Protein AF-A0AAN7CVQ3-F1 (afdb_monomer_lite)

Sequence (163 aa):
PKEHAMVRIVNYTFSVIEVWRRLIVVADFKVLYGERAALRRREKYLEADR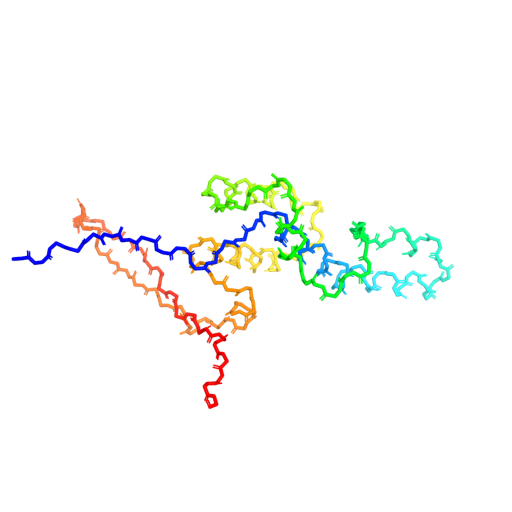LFLKWPQEGEKRDGPAYTIINSLYVKVEATAEDIIIILKTLYRRETDIPASPLTRVGFYHTLLDLAIGGHRPSCLEDTLYRQYTIAIIRDPNNPTRTRPIVIANINRNKIKET

Radius of gyration: 20.64 Å; chains: 1; bounding box: 50×33×73 Å

Structure (mmCIF, N/CA/C/O backbone):
data_AF-A0AAN7CVQ3-F1
#
_entry.id   AF-A0AAN7CVQ3-F1
#
loop_
_atom_site.group_PDB
_atom_site.id
_atom_site.type_symbol
_atom_site.label_atom_id
_atom_site.label_alt_id
_atom_site.label_comp_id
_atom_site.label_asym_id
_atom_site.label_entity_id
_atom_site.label_seq_id
_atom_site.pdbx_PDB_ins_code
_atom_site.Cartn_x
_atom_site.Cartn_y
_atom_site.Cartn_z
_atom_site.occupancy
_atom_site.B_iso_or_equiv
_atom_site.auth_seq_id
_atom_site.auth_comp_id
_atom_site.auth_asym_id
_atom_site.auth_atom_id
_atom_site.pdbx_PDB_model_num
ATOM 1 N N . PRO A 1 1 ? 6.282 10.002 40.511 1.00 42.75 1 PRO A N 1
ATOM 2 C CA . PRO A 1 1 ? 5.724 9.665 39.175 1.00 42.75 1 PRO A CA 1
ATOM 3 C C . PRO A 1 1 ? 6.822 9.784 38.110 1.00 42.75 1 PRO A C 1
ATOM 5 O O . PRO A 1 1 ? 7.422 10.846 38.002 1.00 42.75 1 PRO A O 1
ATOM 8 N N . LYS A 1 2 ? 7.159 8.699 37.400 1.00 39.50 2 LYS A N 1
ATOM 9 C CA . LYS A 1 2 ? 8.137 8.763 36.303 1.00 39.50 2 LYS A CA 1
ATOM 10 C C . LYS A 1 2 ? 7.436 9.331 35.067 1.00 39.50 2 LYS A C 1
ATOM 12 O O . LYS A 1 2 ? 6.516 8.703 34.552 1.00 39.50 2 LYS A O 1
ATOM 17 N N . GLU A 1 3 ? 7.837 10.524 34.639 1.00 39.94 3 GLU A N 1
ATOM 18 C CA . GLU A 1 3 ? 7.412 11.108 33.366 1.00 39.94 3 GLU A CA 1
ATOM 19 C C . GLU A 1 3 ? 7.929 10.238 32.219 1.00 39.94 3 GLU A C 1
ATOM 21 O O . GLU A 1 3 ? 9.134 10.073 32.030 1.00 39.94 3 GLU A O 1
ATOM 26 N N . HIS A 1 4 ? 7.010 9.648 31.459 1.00 41.50 4 HIS A N 1
ATOM 27 C CA . HIS A 1 4 ? 7.337 8.986 30.206 1.00 41.50 4 HIS A CA 1
ATOM 28 C C . HIS A 1 4 ? 7.159 10.000 29.076 1.00 41.50 4 HIS A C 1
ATOM 30 O O . HIS A 1 4 ? 6.034 10.315 28.691 1.00 41.50 4 HIS A O 1
ATOM 36 N N . ALA A 1 5 ? 8.265 10.514 28.537 1.00 38.97 5 ALA A N 1
ATOM 37 C CA . ALA A 1 5 ? 8.232 11.261 27.286 1.00 38.97 5 ALA A CA 1
ATOM 38 C C . ALA A 1 5 ? 7.925 10.291 26.134 1.00 38.97 5 ALA A C 1
ATOM 40 O O . ALA A 1 5 ? 8.609 9.278 25.966 1.00 38.97 5 ALA A O 1
ATOM 41 N N . MET A 1 6 ? 6.898 10.587 25.332 1.00 37.84 6 MET A N 1
ATOM 42 C CA . MET A 1 6 ? 6.658 9.863 24.083 1.00 37.84 6 MET A CA 1
ATOM 43 C C . MET A 1 6 ? 7.794 10.167 23.105 1.00 37.84 6 MET A C 1
ATOM 45 O O . MET A 1 6 ? 7.788 11.185 22.420 1.00 37.84 6 MET A O 1
ATOM 49 N N . VAL A 1 7 ? 8.768 9.265 23.024 1.00 39.59 7 VAL A N 1
ATOM 50 C CA . VAL A 1 7 ? 9.794 9.300 21.983 1.00 39.59 7 VAL A CA 1
ATOM 51 C C . VAL A 1 7 ? 9.324 8.405 20.840 1.00 39.59 7 VAL A C 1
ATOM 53 O O . VAL A 1 7 ? 9.334 7.178 20.942 1.00 39.59 7 VAL A O 1
ATOM 56 N N . ARG A 1 8 ? 8.875 9.015 19.738 1.00 37.03 8 ARG A N 1
ATOM 57 C CA . ARG A 1 8 ? 8.500 8.290 18.517 1.00 37.03 8 ARG A CA 1
ATOM 58 C C . ARG A 1 8 ? 9.778 7.942 17.749 1.00 37.03 8 ARG A C 1
ATOM 60 O O . ARG A 1 8 ? 10.276 8.735 16.960 1.00 37.03 8 ARG A O 1
ATOM 67 N N . ILE A 1 9 ? 10.342 6.766 18.016 1.00 39.69 9 ILE A N 1
ATOM 68 C CA . ILE A 1 9 ? 11.528 6.269 17.306 1.00 39.69 9 ILE A CA 1
ATOM 69 C C . ILE A 1 9 ? 11.082 5.667 15.967 1.00 39.69 9 ILE A C 1
ATOM 71 O O . ILE A 1 9 ? 10.531 4.563 15.918 1.00 39.69 9 ILE A O 1
ATOM 75 N N . VAL A 1 10 ? 11.317 6.389 14.870 1.00 38.62 10 VAL A N 1
ATOM 76 C CA . VAL A 1 10 ? 11.064 5.901 13.508 1.00 38.62 10 VAL A CA 1
ATOM 77 C C . VAL A 1 10 ? 12.229 5.008 13.080 1.00 38.62 10 VAL A C 1
ATOM 79 O O . VAL A 1 10 ? 13.257 5.476 12.606 1.00 38.62 10 VAL A O 1
ATOM 82 N N . ASN A 1 11 ? 12.079 3.694 13.261 1.00 44.22 11 ASN A N 1
ATOM 83 C CA . ASN A 1 11 ? 13.120 2.719 12.905 1.00 44.22 11 ASN A CA 1
ATOM 84 C C . ASN A 1 11 ? 13.239 2.469 11.390 1.00 44.22 11 ASN A C 1
ATOM 86 O O . ASN A 1 11 ? 14.219 1.873 10.949 1.00 44.22 11 ASN A O 1
ATOM 90 N N . TYR A 1 12 ? 12.242 2.887 10.600 1.00 44.34 12 TYR A N 1
ATOM 91 C CA . TYR A 1 12 ? 12.225 2.752 9.143 1.00 44.34 12 TYR A CA 1
ATOM 92 C C . TYR A 1 12 ? 11.397 3.878 8.517 1.00 44.34 12 TYR A C 1
ATOM 94 O O . TYR A 1 12 ? 10.215 4.018 8.806 1.00 44.34 12 TYR A O 1
ATOM 102 N N . THR A 1 13 ? 12.013 4.653 7.628 1.00 47.31 13 THR A N 1
ATOM 103 C CA . THR A 1 13 ? 11.337 5.575 6.707 1.00 47.31 13 THR A CA 1
ATOM 104 C C . THR A 1 13 ? 11.334 4.954 5.308 1.00 47.31 13 THR A C 1
ATOM 106 O O . THR A 1 13 ? 12.327 4.348 4.906 1.00 47.31 13 THR A O 1
ATOM 109 N N . PHE A 1 14 ? 10.248 5.076 4.548 1.00 52.94 14 PHE A N 1
ATOM 110 C CA . PHE A 1 14 ? 10.250 4.821 3.104 1.00 52.94 14 PHE A CA 1
ATOM 111 C C . PHE A 1 14 ? 10.099 6.162 2.407 1.00 52.94 14 PHE A C 1
ATOM 113 O O . PHE A 1 14 ? 9.204 6.931 2.745 1.00 52.94 14 PHE A O 1
ATOM 120 N N . SER A 1 15 ? 10.968 6.453 1.446 1.00 54.72 15 SER A N 1
ATOM 121 C CA . SER A 1 15 ? 10.736 7.591 0.566 1.00 54.72 15 SER A CA 1
ATOM 122 C C . SER A 1 15 ? 9.661 7.210 -0.456 1.00 54.72 15 SER A C 1
ATOM 124 O O . SER A 1 15 ? 9.592 6.063 -0.906 1.00 54.72 15 SER A O 1
ATOM 126 N N . VAL A 1 16 ? 8.826 8.171 -0.856 1.00 50.12 16 VAL A N 1
ATOM 127 C CA . VAL A 1 16 ? 7.790 7.985 -1.894 1.00 50.12 16 VAL A CA 1
ATOM 128 C C . VAL A 1 16 ? 8.384 7.379 -3.176 1.00 50.12 16 VAL A C 1
ATOM 130 O O . VAL A 1 16 ? 7.763 6.537 -3.822 1.00 50.12 16 VAL A O 1
ATOM 133 N N . ILE A 1 17 ? 9.636 7.720 -3.495 1.00 55.38 17 ILE A N 1
ATOM 134 C CA . ILE A 1 17 ? 10.360 7.163 -4.642 1.00 55.38 17 ILE A CA 1
ATOM 135 C C . ILE A 1 17 ? 10.672 5.667 -4.496 1.00 55.38 17 ILE A C 1
ATOM 137 O O . ILE A 1 17 ? 10.681 4.945 -5.490 1.00 55.38 17 ILE A O 1
ATOM 141 N N . GLU A 1 18 ? 10.890 5.164 -3.280 1.00 58.09 18 GLU A N 1
ATOM 142 C CA . GLU A 1 18 ? 11.118 3.737 -3.051 1.00 58.09 18 GLU A CA 1
ATOM 143 C C . GLU A 1 18 ? 9.823 2.932 -3.220 1.00 58.09 18 GLU A C 1
ATOM 145 O O . GLU A 1 18 ? 9.840 1.860 -3.829 1.00 58.09 18 GLU A O 1
ATOM 150 N N . VAL A 1 19 ? 8.691 3.481 -2.767 1.00 61.50 19 VAL A N 1
ATOM 151 C CA . VAL A 1 19 ? 7.358 2.904 -3.007 1.00 61.50 19 VAL A CA 1
ATOM 152 C C . VAL A 1 19 ? 7.049 2.883 -4.506 1.00 61.50 19 VAL A C 1
ATOM 154 O O . VAL A 1 19 ? 6.665 1.843 -5.040 1.00 61.50 19 VAL A O 1
ATOM 157 N N . TRP A 1 20 ? 7.299 3.993 -5.207 1.00 61.75 20 TRP A N 1
ATOM 158 C CA . TRP A 1 20 ? 7.089 4.106 -6.652 1.00 61.75 20 TRP A CA 1
ATOM 159 C C . TRP A 1 20 ? 7.960 3.133 -7.461 1.00 61.75 20 TRP A C 1
ATOM 161 O O . TRP A 1 20 ? 7.480 2.492 -8.392 1.00 61.75 20 TRP A O 1
ATOM 171 N N . ARG A 1 21 ? 9.225 2.931 -7.070 1.00 65.69 21 ARG A N 1
ATOM 172 C CA . ARG A 1 21 ? 10.114 1.946 -7.713 1.00 65.69 21 ARG A CA 1
ATOM 173 C C . ARG A 1 21 ? 9.625 0.514 -7.532 1.00 65.69 21 ARG A C 1
ATOM 175 O O . ARG A 1 21 ? 9.622 -0.251 -8.492 1.00 65.69 21 ARG A O 1
ATOM 182 N N . ARG A 1 22 ? 9.192 0.142 -6.323 1.00 64.50 22 ARG A N 1
ATOM 183 C CA . ARG A 1 22 ? 8.641 -1.200 -6.062 1.00 64.50 22 ARG A CA 1
ATOM 184 C C . ARG A 1 22 ? 7.366 -1.439 -6.863 1.00 64.50 22 ARG A C 1
ATOM 186 O O . ARG A 1 22 ? 7.212 -2.506 -7.446 1.00 64.50 22 ARG A O 1
ATOM 193 N N . LEU A 1 23 ? 6.506 -0.428 -6.946 1.00 66.88 23 LEU A N 1
ATOM 194 C CA . LEU A 1 23 ? 5.324 -0.436 -7.801 1.00 66.88 23 LEU A CA 1
ATOM 195 C C . LEU A 1 23 ? 5.674 -0.682 -9.270 1.00 66.88 23 LEU A C 1
ATOM 197 O O . LEU A 1 23 ? 5.077 -1.559 -9.884 1.00 66.88 23 LEU A O 1
ATOM 201 N N . ILE A 1 24 ? 6.662 0.037 -9.813 1.00 69.12 24 ILE A N 1
ATOM 202 C CA . ILE A 1 24 ? 7.124 -0.148 -11.195 1.00 69.12 24 ILE A CA 1
ATOM 203 C C . ILE A 1 24 ? 7.627 -1.578 -11.424 1.00 69.12 24 ILE A C 1
ATOM 205 O O . ILE A 1 24 ? 7.233 -2.206 -12.402 1.00 69.12 24 ILE A O 1
ATOM 209 N N . VAL A 1 25 ? 8.450 -2.116 -10.518 1.00 70.12 25 VAL A N 1
ATOM 210 C CA . VAL A 1 25 ? 8.984 -3.486 -10.631 1.00 70.12 25 VAL A CA 1
ATOM 211 C C . VAL A 1 25 ? 7.861 -4.524 -10.604 1.00 70.12 25 VAL A C 1
ATOM 213 O O . VAL A 1 25 ? 7.842 -5.441 -11.424 1.00 70.12 25 VAL A O 1
ATOM 216 N N . VAL A 1 26 ? 6.904 -4.379 -9.685 1.00 69.56 26 VAL A N 1
ATOM 217 C CA . VAL A 1 26 ? 5.761 -5.294 -9.586 1.00 69.56 26 VAL A CA 1
ATOM 218 C C . VAL A 1 26 ? 4.852 -5.169 -10.808 1.00 69.56 26 VAL A C 1
ATOM 220 O O . VAL A 1 26 ? 4.429 -6.193 -11.337 1.00 69.56 26 VAL A O 1
ATOM 223 N N . ALA A 1 27 ? 4.585 -3.957 -11.297 1.00 70.56 27 ALA A N 1
ATOM 224 C CA . ALA A 1 27 ? 3.797 -3.734 -12.507 1.00 70.56 27 ALA A CA 1
ATOM 225 C C . ALA A 1 27 ? 4.470 -4.354 -13.741 1.00 70.56 27 ALA A C 1
ATOM 227 O O . ALA A 1 27 ? 3.814 -5.057 -14.512 1.00 70.56 27 ALA A O 1
ATOM 228 N N . ASP A 1 28 ? 5.783 -4.173 -13.896 1.00 74.56 28 ASP A N 1
ATOM 229 C CA . ASP A 1 28 ? 6.536 -4.765 -15.001 1.00 74.56 28 ASP A CA 1
ATOM 230 C C . ASP A 1 28 ? 6.483 -6.301 -14.961 1.00 74.56 28 ASP A C 1
ATOM 232 O O . ASP A 1 28 ? 6.192 -6.953 -15.967 1.00 74.56 28 ASP A O 1
ATOM 236 N N . PHE A 1 29 ? 6.679 -6.884 -13.777 1.00 72.56 29 PHE A N 1
ATOM 237 C CA . PHE A 1 29 ? 6.731 -8.333 -13.613 1.00 72.56 29 PHE A CA 1
ATOM 238 C C . PHE A 1 29 ? 5.356 -9.011 -13.662 1.00 72.56 29 PHE A C 1
ATOM 240 O O . PHE A 1 29 ? 5.216 -10.080 -14.249 1.00 72.56 29 PHE A O 1
ATOM 247 N N . LYS A 1 30 ? 4.334 -8.434 -13.023 1.00 72.56 30 LYS A N 1
ATOM 248 C CA . LYS A 1 30 ? 3.018 -9.078 -12.865 1.00 72.56 30 LYS A CA 1
ATOM 249 C C . LYS A 1 30 ? 2.037 -8.730 -13.976 1.00 72.56 30 LYS A C 1
ATOM 251 O O . LYS A 1 30 ? 1.196 -9.564 -14.292 1.00 72.56 30 LYS A O 1
ATOM 256 N N . VAL A 1 31 ? 2.132 -7.534 -14.554 1.00 76.00 31 VAL A N 1
ATOM 257 C CA . VAL A 1 31 ? 1.191 -7.060 -15.580 1.00 76.00 31 VAL A CA 1
ATOM 258 C C . VAL A 1 31 ? 1.843 -7.122 -16.958 1.00 76.00 31 VAL A C 1
ATOM 260 O O . VAL A 1 31 ? 1.362 -7.823 -17.845 1.00 76.00 31 VAL A O 1
ATOM 263 N N . LEU A 1 32 ? 2.984 -6.451 -17.136 1.00 73.00 32 LEU A N 1
ATOM 264 C CA . LEU A 1 32 ? 3.574 -6.275 -18.468 1.00 73.00 32 LEU A CA 1
ATOM 265 C C . LEU A 1 32 ? 4.254 -7.541 -19.001 1.00 73.00 32 LEU A C 1
ATOM 267 O O . LEU A 1 32 ? 4.315 -7.744 -20.212 1.00 73.00 32 LEU A O 1
ATOM 271 N N . TYR A 1 33 ? 4.725 -8.431 -18.125 1.00 78.62 33 TYR A N 1
ATOM 272 C CA . TYR A 1 33 ? 5.326 -9.702 -18.535 1.00 78.62 33 TYR A CA 1
ATOM 273 C C . TYR A 1 33 ? 4.382 -10.564 -19.390 1.00 78.62 33 TYR A C 1
ATOM 275 O O . TYR A 1 33 ? 4.789 -11.048 -20.449 1.00 78.62 33 TYR A O 1
ATOM 283 N N . GLY A 1 34 ? 3.126 -10.732 -18.960 1.00 81.06 34 GLY A N 1
ATOM 284 C CA . GLY A 1 34 ? 2.141 -11.558 -19.665 1.00 81.06 34 GLY A CA 1
ATOM 285 C C . GLY A 1 34 ? 1.797 -11.002 -21.047 1.00 81.06 34 GLY A C 1
ATOM 286 O O . GLY A 1 34 ? 1.822 -11.739 -22.035 1.00 81.06 34 GLY A O 1
ATOM 287 N N . GLU A 1 35 ? 1.575 -9.691 -21.125 1.00 80.88 35 GLU A N 1
ATOM 288 C CA . GLU A 1 35 ? 1.266 -8.985 -22.373 1.00 80.88 35 GLU A CA 1
ATOM 289 C C . GLU A 1 35 ? 2.433 -9.030 -23.365 1.00 80.88 35 GLU A C 1
ATOM 291 O O . GLU A 1 35 ? 2.248 -9.361 -24.538 1.00 80.88 35 GLU A O 1
ATOM 296 N N . ARG A 1 36 ? 3.674 -8.829 -22.897 1.00 91.12 36 ARG A N 1
ATOM 297 C CA . ARG A 1 36 ? 4.873 -9.013 -23.733 1.00 91.12 36 ARG A CA 1
ATOM 298 C C . ARG A 1 36 ? 4.974 -10.434 -24.272 1.00 91.12 36 ARG A C 1
ATOM 300 O O . ARG A 1 36 ? 5.272 -10.626 -25.450 1.00 91.12 36 ARG A O 1
ATOM 307 N N . ALA A 1 37 ? 4.719 -11.438 -23.434 1.00 83.31 37 ALA A N 1
ATOM 308 C CA . ALA A 1 37 ? 4.751 -12.836 -23.851 1.00 83.31 37 ALA A CA 1
ATOM 309 C C . ALA A 1 37 ? 3.648 -13.169 -24.873 1.00 83.31 37 ALA A C 1
ATOM 311 O O . ALA A 1 37 ? 3.864 -14.000 -25.755 1.00 83.31 37 ALA A O 1
ATOM 312 N N . ALA A 1 38 ? 2.474 -12.542 -24.774 1.00 86.88 38 ALA A N 1
ATOM 313 C CA . ALA A 1 38 ? 1.388 -12.698 -25.740 1.00 86.88 38 ALA A CA 1
ATOM 314 C C . ALA A 1 38 ? 1.702 -12.011 -27.080 1.00 86.88 38 ALA A C 1
ATOM 316 O O . ALA A 1 38 ? 1.491 -12.607 -28.135 1.00 86.88 38 ALA A O 1
ATOM 317 N N . LEU A 1 39 ? 2.266 -10.800 -27.054 1.00 88.81 39 LEU A N 1
ATOM 318 C CA . LEU A 1 39 ? 2.680 -10.069 -28.257 1.00 88.81 39 LEU A CA 1
ATOM 319 C C . LEU A 1 39 ? 3.820 -10.771 -29.001 1.00 88.81 39 LEU A C 1
ATOM 321 O O . LEU A 1 39 ? 3.768 -10.892 -30.222 1.00 88.81 39 LEU A O 1
ATOM 325 N N . ARG A 1 40 ? 4.803 -11.318 -28.275 1.00 89.31 40 ARG A N 1
ATOM 326 C CA . ARG A 1 40 ? 5.891 -12.119 -28.865 1.00 89.31 40 ARG A CA 1
ATOM 327 C C . ARG A 1 40 ? 5.385 -13.394 -29.535 1.00 89.31 40 ARG A C 1
ATOM 329 O O . ARG A 1 40 ? 5.875 -13.744 -30.598 1.00 89.31 40 ARG A O 1
ATOM 336 N N . ARG A 1 41 ? 4.373 -14.052 -28.955 1.00 92.75 41 ARG A N 1
ATOM 337 C CA . ARG A 1 41 ? 3.692 -15.206 -29.576 1.00 92.75 41 ARG A CA 1
ATOM 338 C C . ARG A 1 41 ? 2.954 -14.848 -30.869 1.00 92.75 41 ARG A C 1
ATOM 340 O O . ARG A 1 41 ? 2.694 -15.732 -31.670 1.00 92.75 41 ARG A O 1
ATOM 347 N N . ARG A 1 42 ? 2.611 -13.572 -31.059 1.00 93.56 42 ARG A N 1
ATOM 348 C CA . ARG A 1 42 ? 1.976 -13.026 -32.269 1.00 93.56 42 ARG A CA 1
ATOM 349 C C . ARG A 1 42 ? 2.978 -12.330 -33.197 1.00 93.56 42 ARG A C 1
ATOM 351 O O . ARG A 1 42 ? 2.562 -11.526 -34.021 1.00 93.56 42 ARG A O 1
ATOM 358 N N . GLU A 1 43 ? 4.276 -12.561 -32.998 1.00 94.31 43 GLU A N 1
ATOM 359 C CA . GLU A 1 43 ? 5.372 -11.976 -33.788 1.00 94.31 43 GLU A CA 1
ATOM 360 C C . GLU A 1 43 ? 5.425 -10.431 -33.778 1.00 94.31 43 GLU A C 1
ATOM 362 O O . GLU A 1 43 ? 6.113 -9.795 -34.573 1.00 94.31 43 GLU A O 1
ATOM 367 N N . LYS A 1 44 ? 4.754 -9.791 -32.813 1.00 89.56 44 LYS A N 1
ATOM 368 C CA . LYS A 1 44 ? 4.717 -8.331 -32.629 1.00 89.56 44 LYS A CA 1
ATOM 369 C C . LYS A 1 44 ? 5.840 -7.857 -31.706 1.00 89.56 44 LYS A C 1
ATOM 371 O O . LYS A 1 44 ? 5.605 -7.259 -30.655 1.00 89.56 44 LYS A O 1
ATOM 376 N N . TYR A 1 45 ? 7.083 -8.141 -32.084 1.00 84.19 45 TYR A N 1
ATOM 377 C CA . TYR A 1 45 ? 8.258 -7.900 -31.235 1.00 84.19 45 TYR A CA 1
ATOM 378 C C . TYR A 1 45 ? 8.469 -6.417 -30.895 1.00 84.19 45 TYR A C 1
ATOM 380 O O . TYR A 1 45 ? 8.693 -6.082 -29.735 1.00 84.19 45 TYR A O 1
ATOM 388 N N . LEU A 1 46 ? 8.291 -5.522 -31.872 1.00 82.38 46 LEU A N 1
ATOM 389 C CA . LEU A 1 46 ? 8.411 -4.070 -31.673 1.00 82.38 46 LEU A CA 1
ATOM 390 C C . LEU A 1 46 ? 7.377 -3.512 -30.685 1.00 82.38 46 LEU A C 1
ATOM 392 O O . LEU A 1 46 ? 7.670 -2.578 -29.943 1.00 82.38 46 LEU A O 1
ATOM 396 N N . GLU A 1 47 ? 6.166 -4.071 -30.665 1.00 77.69 47 GLU A N 1
ATOM 397 C CA . GLU A 1 47 ? 5.123 -3.674 -29.712 1.00 77.69 47 GLU A CA 1
ATOM 398 C C . GLU A 1 47 ? 5.432 -4.219 -28.311 1.00 77.69 47 GLU A C 1
ATOM 400 O O . GLU A 1 47 ? 5.250 -3.511 -27.324 1.00 77.69 47 GLU A O 1
ATOM 405 N N . ALA A 1 48 ? 5.966 -5.442 -28.218 1.00 76.44 48 ALA A N 1
ATOM 406 C CA . ALA A 1 48 ? 6.398 -6.028 -26.951 1.00 76.44 48 ALA A CA 1
ATOM 407 C C . ALA A 1 48 ? 7.557 -5.242 -26.310 1.00 76.44 48 ALA A C 1
ATOM 409 O O . ALA A 1 48 ? 7.574 -5.052 -25.094 1.00 76.44 48 ALA A O 1
ATOM 410 N N . ASP A 1 49 ? 8.501 -4.745 -27.108 1.00 76.19 49 ASP A N 1
ATOM 411 C CA . ASP A 1 49 ? 9.655 -3.997 -26.599 1.00 76.19 49 ASP A CA 1
ATOM 412 C C . ASP A 1 49 ? 9.292 -2.594 -26.087 1.00 76.19 49 ASP A C 1
ATOM 414 O O . ASP A 1 49 ? 9.998 -2.037 -25.246 1.00 76.19 49 ASP A O 1
ATOM 418 N N . ARG A 1 50 ? 8.141 -2.047 -26.499 1.00 75.56 50 ARG A N 1
ATOM 419 C CA . ARG A 1 50 ? 7.594 -0.798 -25.938 1.00 75.56 50 ARG A CA 1
ATOM 420 C C . ARG A 1 50 ? 7.015 -0.970 -24.535 1.00 75.56 50 ARG A C 1
ATOM 422 O O . ARG A 1 50 ? 6.830 0.020 -23.837 1.00 75.56 50 ARG A O 1
ATOM 429 N N . LEU A 1 51 ? 6.740 -2.201 -24.107 1.00 74.06 51 LEU A N 1
ATOM 430 C CA . LEU A 1 51 ? 6.135 -2.491 -22.806 1.00 74.06 51 LEU A CA 1
ATOM 431 C C . LEU A 1 51 ? 7.167 -2.707 -21.695 1.00 74.06 51 LEU A C 1
ATOM 433 O O . LEU A 1 51 ? 6.836 -3.332 -20.696 1.00 74.06 51 LEU A O 1
ATOM 437 N N . PHE A 1 52 ? 8.413 -2.254 -21.837 1.00 66.00 52 PHE A N 1
ATOM 438 C CA . PHE A 1 52 ? 9.399 -2.309 -20.754 1.00 66.00 52 PHE A CA 1
ATOM 439 C C . PHE A 1 52 ? 9.365 -1.036 -19.914 1.00 66.00 52 PHE A C 1
ATOM 441 O O . PHE A 1 52 ? 9.765 0.032 -20.375 1.00 66.00 52 PHE A O 1
ATOM 448 N N . LEU A 1 53 ? 8.969 -1.161 -18.647 1.00 58.38 53 LEU A N 1
ATOM 449 C CA . LEU A 1 53 ? 9.160 -0.087 -17.683 1.00 58.38 53 LEU A CA 1
ATOM 450 C C . LEU A 1 53 ? 10.584 -0.177 -17.135 1.00 58.38 53 LEU A C 1
ATOM 452 O O . LEU A 1 53 ? 10.873 -0.936 -16.212 1.00 58.38 53 LEU A O 1
ATOM 456 N N . LYS A 1 54 ? 11.497 0.605 -17.711 1.00 54.44 54 LYS A N 1
ATOM 457 C CA . LYS A 1 54 ? 12.851 0.757 -17.173 1.00 54.44 54 LYS A CA 1
ATOM 458 C C . LYS A 1 54 ? 12.924 2.010 -16.317 1.00 54.44 54 LYS A C 1
ATOM 460 O O . LYS A 1 54 ? 12.679 3.113 -16.795 1.00 54.44 54 LYS A O 1
ATOM 465 N N . TRP A 1 55 ? 13.324 1.836 -15.064 1.00 52.62 55 TRP A N 1
ATOM 466 C CA . TRP A 1 55 ? 13.922 2.927 -14.310 1.00 52.62 55 TRP A CA 1
ATOM 467 C C . TRP A 1 55 ? 15.413 2.961 -14.669 1.00 52.62 55 TRP A C 1
ATOM 469 O O . TRP A 1 55 ? 16.077 1.946 -14.447 1.00 52.62 55 TRP A O 1
ATOM 479 N N . PRO A 1 56 ? 15.960 4.051 -15.237 1.00 49.56 56 PRO A N 1
ATOM 480 C CA . PRO A 1 56 ? 17.390 4.126 -15.504 1.00 49.56 56 PRO A CA 1
ATOM 481 C C . PRO A 1 56 ? 18.142 4.060 -14.167 1.00 49.56 56 PRO A C 1
ATOM 483 O O . PRO A 1 56 ? 18.100 4.984 -13.354 1.00 49.56 56 PRO A O 1
ATOM 486 N N . GLN A 1 57 ? 18.766 2.915 -13.898 1.00 49.66 57 GLN A N 1
ATOM 487 C CA . GLN A 1 57 ? 19.785 2.774 -12.867 1.00 49.66 57 GLN A CA 1
ATOM 488 C C . GLN A 1 57 ? 21.099 3.226 -13.501 1.00 49.66 57 GLN A C 1
ATOM 490 O O . GLN A 1 57 ? 21.659 2.521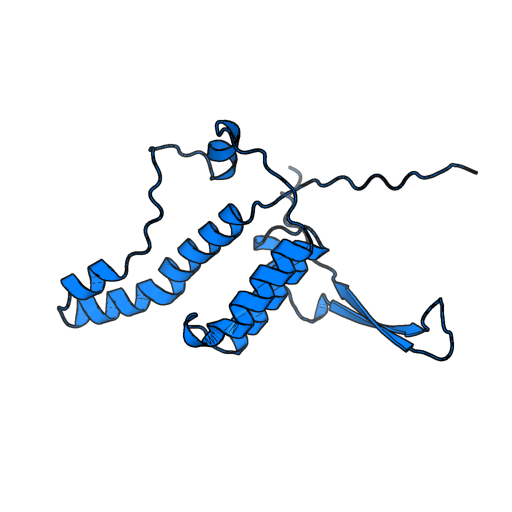 -14.338 1.00 49.66 57 GLN A O 1
ATOM 495 N N . GLU A 1 58 ? 21.592 4.402 -13.128 1.00 41.38 58 GLU A N 1
ATOM 496 C CA . GLU A 1 58 ? 23.009 4.697 -13.323 1.00 41.38 58 GLU A CA 1
ATOM 497 C C . GLU A 1 58 ? 23.819 3.795 -12.376 1.00 41.38 58 GLU A C 1
ATOM 499 O O . GLU A 1 58 ? 23.813 3.985 -11.159 1.00 41.38 58 GLU A O 1
ATOM 504 N N . GLY A 1 59 ? 24.498 2.793 -12.942 1.00 43.59 59 GLY A N 1
ATOM 505 C CA . GLY A 1 59 ? 25.605 2.073 -12.305 1.00 43.59 59 GLY A CA 1
ATOM 506 C C . GLY A 1 59 ? 25.328 0.631 -11.854 1.00 43.59 59 GLY A C 1
ATOM 507 O O . GLY A 1 59 ? 24.316 0.327 -11.227 1.00 43.59 59 GLY A O 1
ATOM 508 N N . GLU A 1 60 ? 26.306 -0.244 -12.116 1.00 41.84 60 GLU A N 1
ATOM 509 C CA . GLU A 1 60 ? 26.406 -1.665 -11.728 1.00 41.84 60 GLU A CA 1
ATOM 510 C C . GLU A 1 60 ? 26.565 -1.903 -10.209 1.00 41.84 60 GLU A C 1
ATOM 512 O O . GLU A 1 60 ? 27.338 -2.757 -9.771 1.00 41.84 60 GLU A O 1
ATOM 517 N N . LYS A 1 61 ? 25.884 -1.146 -9.346 1.00 45.75 61 LYS A N 1
ATOM 518 C CA . LYS A 1 61 ? 26.019 -1.360 -7.901 1.00 45.75 61 LYS A CA 1
ATOM 519 C C . LYS A 1 61 ? 24.992 -2.369 -7.401 1.00 45.75 61 LYS A C 1
ATOM 521 O O . LYS A 1 61 ? 23.788 -2.150 -7.475 1.00 45.75 61 LYS A O 1
ATOM 526 N N . ARG A 1 62 ? 25.511 -3.459 -6.821 1.00 43.75 62 ARG A N 1
ATOM 527 C CA . ARG A 1 62 ? 24.800 -4.492 -6.036 1.00 43.75 62 ARG A CA 1
ATOM 528 C C . ARG A 1 62 ? 24.170 -3.958 -4.742 1.00 43.75 62 ARG A C 1
ATOM 530 O O . ARG A 1 62 ? 23.605 -4.732 -3.9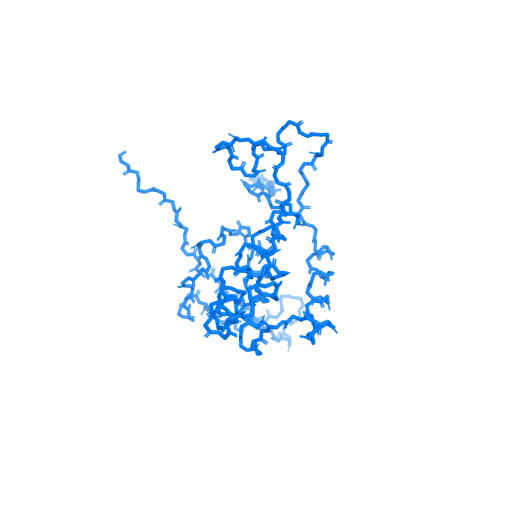72 1.00 43.75 62 ARG A O 1
ATOM 537 N N . ASP A 1 63 ? 24.262 -2.658 -4.501 1.00 46.00 63 ASP A N 1
ATOM 538 C CA . ASP A 1 63 ? 23.714 -2.024 -3.322 1.00 46.00 63 ASP A CA 1
ATOM 539 C C . ASP A 1 63 ? 22.240 -1.692 -3.570 1.00 46.00 63 ASP A C 1
ATOM 541 O O . ASP A 1 63 ? 21.882 -1.001 -4.526 1.00 46.00 63 ASP A O 1
ATOM 545 N N . GLY A 1 64 ? 21.357 -2.208 -2.712 1.00 43.62 64 GLY A N 1
ATOM 546 C CA . GLY A 1 64 ? 19.927 -1.916 -2.789 1.00 43.62 64 GLY A CA 1
ATOM 547 C C . GLY A 1 64 ? 19.639 -0.403 -2.784 1.00 43.62 64 GLY A C 1
ATOM 548 O O . GLY A 1 64 ? 20.466 0.393 -2.341 1.00 43.62 64 GLY A O 1
ATOM 549 N N . PRO A 1 65 ? 18.441 0.027 -3.214 1.00 45.91 65 PRO A N 1
ATOM 550 C CA . PRO A 1 65 ? 18.106 1.434 -3.477 1.00 45.91 65 PRO A CA 1
ATOM 551 C C . PRO A 1 65 ? 18.299 2.392 -2.287 1.00 45.91 65 PRO A C 1
ATOM 553 O O . PRO A 1 65 ? 18.399 3.600 -2.486 1.00 45.91 65 PRO A O 1
ATOM 556 N N . ALA A 1 66 ? 18.377 1.871 -1.060 1.00 46.31 66 ALA A N 1
ATOM 557 C CA . ALA A 1 66 ? 18.729 2.647 0.123 1.00 46.31 66 ALA A CA 1
ATOM 558 C C . ALA A 1 66 ? 20.155 3.227 0.048 1.00 46.31 66 ALA A C 1
ATOM 560 O O . ALA A 1 66 ? 20.359 4.367 0.447 1.00 46.31 66 ALA A O 1
ATOM 561 N N . TYR A 1 67 ? 21.123 2.496 -0.510 1.00 46.53 67 TYR A N 1
ATOM 562 C CA . TYR A 1 67 ? 22.526 2.923 -0.598 1.00 46.53 67 TYR A CA 1
ATOM 563 C C . TYR A 1 67 ? 22.774 3.990 -1.661 1.00 46.53 67 TYR A C 1
ATOM 565 O O . TYR A 1 67 ? 23.655 4.831 -1.503 1.00 46.53 67 TYR A O 1
ATOM 573 N N . THR A 1 68 ? 21.967 4.014 -2.721 1.00 49.47 68 THR A N 1
ATOM 574 C CA . THR A 1 68 ? 22.034 5.077 -3.733 1.00 49.47 68 THR A CA 1
ATOM 575 C C . THR A 1 68 ? 21.556 6.419 -3.174 1.00 49.47 68 THR A C 1
ATOM 577 O O . THR A 1 68 ? 22.009 7.462 -3.632 1.00 49.47 68 THR A O 1
ATOM 580 N N . ILE A 1 69 ? 20.686 6.405 -2.157 1.00 47.03 69 ILE A N 1
ATOM 581 C CA . ILE A 1 69 ? 20.224 7.616 -1.461 1.00 47.03 69 ILE A CA 1
ATOM 582 C C . ILE A 1 69 ? 21.283 8.120 -0.470 1.00 47.03 69 ILE A C 1
ATOM 584 O O . ILE A 1 69 ? 21.409 9.329 -0.305 1.00 47.03 69 ILE A O 1
ATOM 588 N N . ILE A 1 70 ? 22.080 7.224 0.131 1.00 49.03 70 ILE A N 1
ATOM 589 C CA . ILE A 1 70 ? 23.137 7.588 1.097 1.00 49.03 70 ILE A CA 1
ATOM 590 C C . ILE A 1 70 ? 24.172 8.546 0.480 1.00 49.03 70 ILE A C 1
ATOM 592 O O . ILE A 1 70 ? 24.661 9.428 1.175 1.00 49.03 70 ILE A O 1
ATOM 596 N N . ASN A 1 71 ? 24.456 8.419 -0.822 1.00 46.09 71 ASN A N 1
ATOM 597 C CA . ASN A 1 71 ? 25.386 9.297 -1.547 1.00 46.09 71 ASN A CA 1
ATOM 598 C C . ASN A 1 71 ? 24.686 10.380 -2.387 1.00 46.09 71 ASN A C 1
ATOM 600 O O . ASN A 1 71 ? 25.316 11.003 -3.240 1.00 46.09 71 ASN A O 1
ATOM 604 N N . SER A 1 72 ? 23.383 10.582 -2.198 1.00 55.59 72 SER A N 1
ATOM 605 C CA . SER A 1 72 ? 22.633 11.613 -2.913 1.00 55.59 72 SER A CA 1
ATOM 606 C C . SER A 1 72 ? 22.534 12.893 -2.084 1.00 55.59 72 SER A C 1
ATOM 608 O O . SER A 1 72 ? 22.586 12.852 -0.859 1.00 55.59 72 SER A O 1
ATOM 610 N N . LEU A 1 73 ? 22.309 14.033 -2.742 1.00 56.19 73 LEU A N 1
ATOM 611 C CA . LEU A 1 73 ? 21.981 15.294 -2.060 1.00 56.19 73 LEU A CA 1
ATOM 612 C C . LEU A 1 73 ? 20.590 15.269 -1.393 1.00 56.19 73 LEU A C 1
ATOM 614 O O . LEU A 1 73 ? 20.199 16.232 -0.736 1.00 56.19 73 LEU A O 1
ATOM 618 N N . TYR A 1 74 ? 19.817 14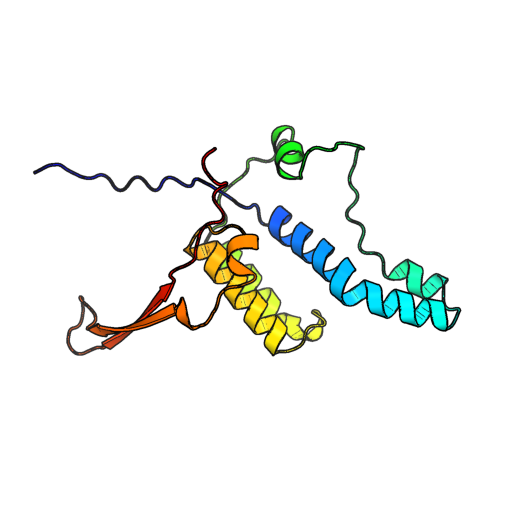.195 -1.579 1.00 52.25 74 TYR A N 1
ATOM 619 C CA . TYR A 1 74 ? 18.468 14.085 -1.049 1.00 52.25 74 TYR A CA 1
ATOM 620 C C . TYR A 1 74 ? 18.484 13.565 0.383 1.00 52.25 74 TYR A C 1
ATOM 622 O O . TYR A 1 74 ? 18.951 12.464 0.673 1.00 52.25 74 TYR A O 1
ATOM 630 N N . VAL A 1 75 ? 17.880 14.342 1.277 1.00 54.84 75 VAL A N 1
ATOM 631 C CA . VAL A 1 75 ? 17.628 13.918 2.650 1.00 54.84 75 VAL A CA 1
ATOM 632 C C . VAL A 1 75 ? 16.406 13.012 2.664 1.00 54.84 75 VAL A C 1
ATOM 634 O O . VAL A 1 75 ? 15.323 13.374 2.202 1.00 54.84 75 VAL A O 1
ATOM 637 N N . LYS A 1 76 ? 16.575 11.813 3.214 1.00 60.25 76 LYS A N 1
ATOM 638 C CA . LYS A 1 76 ? 15.465 10.896 3.441 1.00 60.25 76 LYS A CA 1
ATOM 639 C C . LYS A 1 76 ? 14.568 11.453 4.547 1.00 60.25 76 LYS A C 1
ATOM 641 O O . LYS A 1 76 ? 14.969 11.482 5.70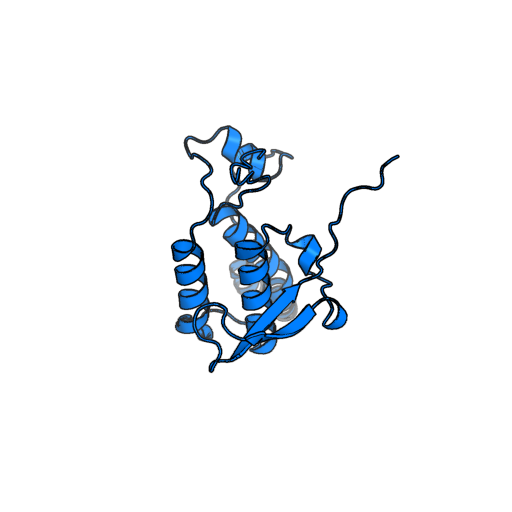7 1.00 60.25 76 LYS A O 1
ATOM 646 N N . VAL A 1 77 ? 13.354 11.848 4.186 1.00 67.25 77 VAL A N 1
ATOM 647 C CA . VAL A 1 77 ? 12.330 12.331 5.122 1.00 67.25 77 VAL A CA 1
ATOM 648 C C . VAL A 1 77 ? 11.224 11.290 5.309 1.00 67.25 77 VAL A C 1
ATOM 650 O O . VAL A 1 77 ? 11.006 10.438 4.444 1.00 67.25 77 VAL A O 1
ATOM 653 N N . GLU A 1 78 ? 10.573 11.310 6.472 1.00 69.94 78 GLU A N 1
ATOM 654 C CA . GLU A 1 78 ? 9.390 10.486 6.747 1.00 69.94 78 GLU A CA 1
ATOM 655 C C . GLU A 1 78 ? 8.249 10.903 5.810 1.00 69.94 78 GLU A C 1
ATOM 657 O O . GLU A 1 78 ? 8.034 12.094 5.589 1.00 69.94 78 GLU A O 1
ATOM 662 N N . ALA A 1 79 ? 7.525 9.927 5.256 1.00 75.19 79 ALA A N 1
ATOM 663 C CA . ALA A 1 79 ? 6.311 10.215 4.504 1.00 75.19 79 ALA A CA 1
ATOM 664 C C . ALA A 1 79 ? 5.260 10.806 5.451 1.00 75.19 79 ALA A C 1
ATOM 666 O O . ALA A 1 79 ? 4.943 10.223 6.489 1.00 75.19 79 ALA A O 1
ATOM 667 N N . THR A 1 80 ? 4.716 11.961 5.092 1.00 83.75 80 THR A N 1
ATOM 668 C CA . THR A 1 80 ? 3.680 12.631 5.873 1.00 83.75 80 THR A CA 1
ATOM 669 C C . THR A 1 80 ? 2.307 12.031 5.584 1.00 83.75 80 THR A C 1
ATOM 671 O O . THR A 1 80 ? 2.095 11.350 4.580 1.00 83.75 80 THR A O 1
ATOM 674 N N . ALA A 1 81 ? 1.327 12.320 6.443 1.00 82.62 81 ALA A N 1
ATOM 675 C CA . ALA A 1 81 ? -0.057 11.933 6.176 1.00 82.62 81 ALA A CA 1
ATOM 676 C C . ALA A 1 81 ? -0.578 12.522 4.849 1.00 82.62 81 ALA A C 1
ATOM 678 O O . ALA A 1 81 ? -1.318 11.844 4.139 1.00 82.62 81 ALA A O 1
ATOM 679 N N . GLU A 1 82 ? -0.163 13.743 4.488 1.00 84.50 82 GLU A N 1
ATOM 680 C CA . GLU A 1 82 ? -0.571 14.386 3.233 1.00 84.50 82 GLU A CA 1
ATOM 681 C C . GLU A 1 82 ? -0.014 13.641 2.014 1.00 84.50 82 GLU A C 1
ATOM 683 O O . GLU A 1 82 ? -0.755 13.394 1.063 1.00 84.50 82 GLU A O 1
ATOM 688 N N . ASP A 1 83 ? 1.242 13.184 2.069 1.00 82.19 83 ASP A N 1
ATOM 689 C CA . ASP A 1 83 ? 1.841 12.378 0.997 1.00 82.19 83 ASP A CA 1
ATOM 690 C C . ASP A 1 83 ? 1.020 11.108 0.741 1.00 82.19 83 ASP A C 1
ATOM 692 O O . ASP A 1 83 ? 0.692 10.771 -0.400 1.00 82.19 83 ASP A O 1
ATOM 696 N N . ILE A 1 84 ? 0.624 10.421 1.817 1.00 85.94 84 ILE A N 1
ATOM 697 C CA . ILE A 1 84 ? -0.200 9.212 1.734 1.00 85.94 84 ILE A CA 1
ATOM 698 C C . ILE A 1 84 ? -1.584 9.539 1.169 1.00 85.94 84 ILE A C 1
ATOM 700 O O . ILE A 1 84 ? -2.061 8.840 0.274 1.00 85.94 84 ILE A O 1
ATOM 704 N N . ILE A 1 85 ? -2.218 10.624 1.622 1.00 87.50 85 ILE A N 1
ATOM 705 C CA . ILE A 1 85 ? -3.519 11.080 1.115 1.00 87.50 85 ILE A CA 1
ATOM 706 C C . ILE A 1 85 ? -3.451 11.388 -0.385 1.00 87.50 85 ILE A C 1
ATOM 708 O O . ILE A 1 85 ? -4.359 10.998 -1.124 1.00 87.50 85 ILE A O 1
ATOM 712 N N . ILE A 1 86 ? -2.397 12.057 -0.856 1.00 87.88 86 ILE A N 1
ATOM 713 C CA . ILE A 1 86 ? -2.198 12.365 -2.277 1.00 87.88 86 ILE A CA 1
ATOM 714 C C . ILE A 1 86 ? -2.096 11.075 -3.091 1.00 87.88 86 ILE A C 1
ATOM 716 O O . ILE A 1 86 ? -2.767 10.947 -4.120 1.00 87.88 86 ILE A O 1
ATOM 720 N N . ILE A 1 87 ? -1.319 10.095 -2.622 1.00 84.12 87 ILE A N 1
ATOM 721 C CA . ILE A 1 87 ? -1.183 8.799 -3.296 1.00 84.12 87 ILE A CA 1
ATOM 722 C C . ILE A 1 87 ? -2.544 8.093 -3.360 1.00 84.12 87 ILE A C 1
ATOM 724 O O . ILE A 1 87 ? -2.986 7.712 -4.444 1.00 84.12 87 ILE A O 1
ATOM 728 N N . LEU A 1 88 ? -3.258 7.987 -2.234 1.00 87.62 88 LEU A N 1
ATOM 729 C CA . LEU A 1 88 ? -4.583 7.360 -2.168 1.00 87.62 88 LEU A CA 1
ATOM 730 C C . LEU A 1 88 ? -5.590 8.036 -3.111 1.00 87.62 88 LEU A C 1
ATOM 732 O O . LEU A 1 88 ? -6.268 7.358 -3.886 1.00 87.62 88 LEU A O 1
ATOM 736 N N . LYS A 1 89 ? -5.652 9.374 -3.099 1.00 87.31 89 LYS A N 1
ATOM 737 C CA . LYS A 1 89 ? -6.513 10.164 -3.995 1.00 87.31 89 LYS A CA 1
ATOM 738 C C . LYS A 1 89 ? -6.162 9.936 -5.459 1.00 87.31 89 LYS A C 1
ATOM 740 O O . LYS A 1 89 ? -7.067 9.832 -6.281 1.00 87.31 89 LYS A O 1
ATOM 745 N N . THR A 1 90 ? -4.876 9.858 -5.787 1.00 82.62 90 THR A N 1
ATOM 746 C CA . THR A 1 90 ? -4.409 9.627 -7.160 1.00 82.62 90 THR A CA 1
ATOM 747 C C . THR A 1 90 ? -4.856 8.261 -7.654 1.00 82.62 90 THR A C 1
ATOM 749 O O . THR A 1 90 ? -5.471 8.172 -8.711 1.00 82.62 90 THR A O 1
ATOM 752 N N . LEU A 1 91 ? -4.631 7.215 -6.858 1.00 82.12 91 LEU A N 1
ATOM 753 C CA . LEU A 1 91 ? -5.050 5.850 -7.180 1.00 82.12 91 LEU A CA 1
ATOM 754 C C . LEU A 1 91 ? -6.567 5.740 -7.366 1.00 82.12 91 LEU A C 1
ATOM 756 O O . LEU A 1 91 ? -7.031 4.951 -8.181 1.00 82.12 91 LEU A O 1
ATOM 760 N N . TYR A 1 92 ? -7.329 6.520 -6.591 1.00 84.25 92 TYR A N 1
ATOM 761 C CA . TYR A 1 92 ? -8.791 6.515 -6.637 1.00 84.25 92 TYR A CA 1
ATOM 762 C C . TYR A 1 92 ? -9.332 7.274 -7.846 1.00 84.25 92 TYR A C 1
ATOM 764 O O . TYR A 1 92 ? -10.208 6.787 -8.547 1.00 84.25 92 TYR A O 1
ATOM 772 N N . ARG A 1 93 ? -8.794 8.466 -8.122 1.00 85.75 93 ARG A N 1
ATOM 773 C CA . ARG A 1 93 ? -9.268 9.332 -9.212 1.00 85.75 93 ARG A CA 1
ATOM 774 C C . ARG A 1 93 ? -8.794 8.888 -10.588 1.00 85.75 93 ARG A C 1
ATOM 776 O O . ARG A 1 93 ? -9.476 9.148 -11.568 1.00 85.75 93 ARG A O 1
ATOM 783 N N . ARG A 1 94 ? -7.621 8.263 -10.668 1.00 83.44 94 ARG A N 1
ATOM 784 C CA . ARG A 1 94 ? -7.010 7.808 -11.924 1.00 83.44 94 ARG A CA 1
ATOM 785 C C . ARG A 1 94 ? -7.150 6.304 -12.091 1.00 83.44 94 ARG A C 1
ATOM 787 O O . ARG A 1 94 ? -6.242 5.630 -12.563 1.00 83.44 94 ARG A O 1
ATOM 794 N N . GLU A 1 95 ? -8.285 5.767 -11.662 1.00 80.38 95 GLU A N 1
ATOM 795 C CA . GLU A 1 95 ? -8.496 4.328 -11.632 1.00 80.38 95 GLU A CA 1
ATOM 796 C C . GLU A 1 95 ? -8.431 3.669 -13.017 1.00 80.38 95 GLU A C 1
ATOM 798 O O . GLU A 1 95 ? -7.980 2.530 -13.127 1.00 80.38 95 GLU A O 1
ATOM 803 N N . THR A 1 96 ? -8.828 4.398 -14.065 1.00 81.06 96 THR A N 1
ATOM 804 C CA . THR A 1 96 ? -8.771 3.974 -15.471 1.00 81.06 96 THR A CA 1
ATOM 805 C C . THR A 1 96 ? -7.346 3.882 -16.002 1.00 81.06 96 THR A C 1
ATOM 807 O O . THR A 1 96 ? -7.082 3.104 -16.913 1.00 81.06 96 THR A O 1
ATOM 810 N N . ASP A 1 97 ? -6.425 4.651 -15.420 1.00 80.50 97 ASP A N 1
ATOM 811 C CA . ASP A 1 97 ? -5.023 4.703 -15.842 1.00 80.50 97 ASP A CA 1
ATOM 812 C C . ASP A 1 97 ? -4.190 3.590 -15.191 1.00 80.50 97 ASP A C 1
ATOM 814 O O . ASP A 1 97 ? -3.030 3.382 -15.547 1.00 80.50 97 ASP A O 1
ATOM 818 N N . ILE A 1 98 ? -4.763 2.881 -14.213 1.00 73.50 98 ILE A N 1
ATOM 819 C CA . ILE A 1 98 ? -4.100 1.824 -13.454 1.00 73.50 98 ILE A CA 1
ATOM 820 C C . ILE A 1 98 ? -4.768 0.496 -13.819 1.00 73.50 98 ILE A C 1
ATOM 822 O O . ILE A 1 98 ? -5.837 0.186 -13.280 1.00 73.50 98 ILE A O 1
ATOM 826 N N . PRO A 1 99 ? -4.155 -0.315 -14.703 1.00 76.12 99 PRO A N 1
ATOM 827 C CA . PRO A 1 99 ? -4.711 -1.597 -15.114 1.00 76.12 99 PRO A CA 1
ATOM 828 C C . PRO A 1 99 ? -4.630 -2.595 -13.952 1.00 76.12 99 PRO A C 1
ATOM 830 O O . PRO A 1 99 ? -3.646 -3.311 -13.774 1.00 76.12 99 PRO A O 1
ATOM 833 N N . ALA A 1 100 ? -5.671 -2.617 -13.126 1.00 72.50 100 ALA A N 1
ATOM 834 C CA . ALA A 1 100 ? -5.803 -3.499 -11.978 1.00 72.50 100 ALA A CA 1
ATOM 835 C C . ALA A 1 100 ? -7.272 -3.869 -11.775 1.00 72.50 100 ALA A C 1
ATOM 837 O O . ALA A 1 100 ? -8.169 -3.054 -11.996 1.00 72.50 100 ALA A O 1
ATOM 838 N N . SER A 1 101 ? -7.520 -5.094 -11.305 1.00 79.38 101 SER A N 1
ATOM 839 C CA . SER A 1 101 ? -8.867 -5.469 -10.874 1.00 79.38 101 SER A CA 1
ATOM 840 C C . SER A 1 101 ? -9.293 -4.623 -9.661 1.00 79.38 101 SER A C 1
ATOM 842 O O . SER A 1 101 ? -8.428 -4.212 -8.874 1.00 79.38 101 SER A O 1
ATOM 844 N N . PRO A 1 102 ? -10.602 -4.405 -9.440 1.00 79.50 102 PRO A N 1
ATOM 845 C CA . PRO A 1 102 ? -11.086 -3.700 -8.253 1.00 79.50 102 PRO A CA 1
ATOM 846 C C . PRO A 1 102 ? -10.541 -4.293 -6.945 1.00 79.50 102 PRO A C 1
ATOM 848 O O . PRO A 1 102 ? -10.112 -3.558 -6.058 1.00 79.50 102 PRO A O 1
ATOM 851 N N . LEU A 1 103 ? -10.470 -5.626 -6.853 1.00 76.25 103 LEU A N 1
ATOM 852 C CA . LEU A 1 103 ? -9.963 -6.325 -5.672 1.00 76.25 103 LEU A CA 1
ATOM 853 C C . LEU A 1 103 ? -8.465 -6.078 -5.452 1.00 76.25 103 LEU A C 1
ATOM 855 O O . LEU A 1 103 ? -8.037 -5.796 -4.335 1.00 76.25 103 LEU A O 1
ATOM 859 N N . THR A 1 104 ? -7.668 -6.119 -6.523 1.00 77.88 104 THR A N 1
ATOM 860 C CA . THR A 1 104 ? -6.234 -5.796 -6.470 1.00 77.88 104 THR A CA 1
ATOM 861 C C . THR A 1 104 ? -6.010 -4.362 -5.994 1.00 77.88 104 THR A C 1
ATOM 863 O O . THR A 1 104 ? -5.099 -4.107 -5.209 1.00 77.88 104 THR A O 1
ATOM 866 N N . ARG A 1 105 ? -6.860 -3.425 -6.425 1.00 78.56 105 ARG A N 1
ATOM 867 C CA . ARG A 1 105 ? -6.773 -2.021 -6.016 1.00 78.56 105 ARG A CA 1
ATOM 868 C C . ARG A 1 105 ? -7.075 -1.841 -4.528 1.00 78.56 105 ARG A C 1
ATOM 870 O O . ARG A 1 105 ? -6.330 -1.150 -3.841 1.00 78.56 105 ARG A O 1
ATOM 877 N N . VAL A 1 106 ? -8.110 -2.514 -4.017 1.00 80.94 106 VAL A N 1
ATOM 878 C CA . VAL A 1 106 ? -8.420 -2.562 -2.575 1.00 80.94 106 VAL A CA 1
ATOM 879 C C . VAL A 1 106 ? -7.255 -3.141 -1.776 1.00 80.94 106 VAL A C 1
ATOM 881 O O . VAL A 1 106 ? -6.857 -2.545 -0.776 1.00 80.94 106 VAL A O 1
ATOM 884 N N . GLY A 1 107 ? -6.657 -4.239 -2.245 1.00 80.44 107 GLY A N 1
ATOM 885 C CA . GLY A 1 107 ? -5.457 -4.809 -1.628 1.00 80.44 107 GLY A CA 1
ATOM 886 C C . GLY A 1 107 ? -4.299 -3.811 -1.579 1.00 80.44 107 GLY A C 1
ATOM 887 O O . GLY A 1 107 ? -3.667 -3.646 -0.540 1.00 80.44 107 GLY A O 1
ATOM 888 N N . PHE A 1 108 ? -4.075 -3.068 -2.665 1.00 81.19 108 PHE A N 1
ATOM 889 C CA . PHE A 1 108 ? -3.039 -2.040 -2.705 1.00 81.19 108 PHE A CA 1
ATOM 890 C C . PHE A 1 108 ? -3.296 -0.894 -1.712 1.00 81.19 108 PHE A C 1
ATOM 892 O O . PHE A 1 108 ? -2.381 -0.488 -0.993 1.00 81.19 108 PHE A O 1
ATOM 899 N N . TYR A 1 109 ? -4.535 -0.390 -1.633 1.00 85.00 109 TYR A N 1
ATOM 900 C CA . TYR A 1 109 ? -4.915 0.633 -0.650 1.00 85.00 109 TYR A CA 1
ATOM 901 C C . TYR A 1 109 ? -4.642 0.182 0.778 1.00 85.00 109 TYR A C 1
ATOM 903 O O . TYR A 1 109 ? -4.066 0.929 1.568 1.00 85.00 109 TYR A O 1
ATOM 911 N N . HIS A 1 110 ? -5.042 -1.047 1.083 1.00 82.06 110 HIS A N 1
ATOM 912 C CA . HIS A 1 110 ? -4.837 -1.663 2.378 1.00 82.06 110 HIS A CA 1
ATOM 913 C C . HIS A 1 110 ? -3.345 -1.739 2.733 1.00 82.06 110 HIS A C 1
ATOM 915 O O . HIS A 1 110 ? -2.939 -1.220 3.769 1.00 82.06 110 HIS A O 1
ATOM 921 N N . THR A 1 111 ? -2.507 -2.272 1.836 1.00 82.00 111 THR A N 1
ATOM 922 C CA . THR A 1 111 ? -1.054 -2.329 2.050 1.00 82.00 111 THR A CA 1
ATOM 923 C C . THR A 1 111 ? -0.459 -0.940 2.275 1.00 82.00 111 THR A C 1
ATOM 925 O O . THR A 1 111 ? 0.345 -0.766 3.185 1.00 82.00 111 THR A O 1
ATOM 928 N N . LEU A 1 112 ? -0.846 0.066 1.484 1.00 84.19 112 LEU A N 1
ATOM 929 C CA . LEU A 1 112 ? -0.311 1.421 1.634 1.00 84.19 112 LEU A CA 1
ATOM 930 C C . LEU A 1 112 ? -0.676 2.042 2.992 1.00 84.19 112 LEU A C 1
ATOM 932 O O . LEU A 1 112 ? 0.172 2.672 3.622 1.00 84.19 112 LEU A O 1
ATOM 936 N N . LEU A 1 113 ? -1.915 1.848 3.447 1.00 86.12 113 LEU A N 1
ATOM 937 C CA . LEU A 1 113 ? -2.376 2.329 4.749 1.00 86.12 113 LEU A CA 1
ATOM 938 C C . LEU A 1 113 ? -1.649 1.633 5.903 1.00 86.12 113 LEU A C 1
ATOM 940 O O . LEU A 1 113 ? -1.182 2.312 6.815 1.00 86.12 113 LEU A O 1
ATOM 944 N N . ASP A 1 114 ? -1.479 0.313 5.839 1.00 81.62 114 ASP A N 1
ATOM 945 C CA . ASP A 1 114 ? -0.742 -0.440 6.860 1.00 81.62 114 ASP A CA 1
ATOM 946 C C . ASP A 1 114 ? 0.739 -0.030 6.914 1.00 81.62 114 ASP A C 1
ATOM 948 O O . ASP A 1 114 ? 1.313 0.114 7.997 1.00 81.62 114 ASP A O 1
ATOM 952 N N . LEU A 1 115 ? 1.366 0.231 5.760 1.00 80.62 115 LEU A N 1
ATOM 953 C CA . LEU A 1 115 ? 2.725 0.779 5.702 1.00 80.62 115 LEU A CA 1
ATOM 954 C C . LEU A 1 115 ? 2.804 2.165 6.355 1.00 80.62 115 LEU A C 1
ATOM 956 O O . LEU A 1 115 ? 3.724 2.414 7.132 1.00 80.62 115 LEU A O 1
ATOM 960 N N . ALA A 1 116 ? 1.844 3.044 6.062 1.00 81.00 116 ALA A N 1
ATOM 961 C CA . ALA A 1 116 ? 1.811 4.411 6.576 1.00 81.00 116 ALA A CA 1
ATOM 962 C C . ALA A 1 116 ? 1.544 4.483 8.088 1.00 81.00 116 ALA A C 1
ATOM 964 O O . ALA A 1 116 ? 2.182 5.261 8.793 1.00 81.00 116 ALA A O 1
ATOM 965 N N . ILE A 1 117 ? 0.607 3.676 8.593 1.00 80.31 117 ILE A N 1
ATOM 966 C CA . ILE A 1 117 ? 0.196 3.687 10.004 1.00 80.31 117 ILE A CA 1
ATOM 967 C C . ILE A 1 117 ? 1.196 2.911 10.865 1.00 80.31 117 ILE A C 1
ATOM 969 O O . ILE A 1 117 ? 1.603 3.383 11.928 1.00 80.31 117 ILE A O 1
ATOM 973 N N . GLY A 1 118 ? 1.575 1.709 10.424 1.00 74.75 118 GLY A N 1
ATOM 974 C CA . GLY A 1 118 ? 2.346 0.760 11.225 1.00 74.75 118 GLY A CA 1
ATOM 975 C C . GLY A 1 118 ? 3.851 0.767 10.966 1.00 74.75 118 GLY A C 1
ATOM 976 O O . GLY A 1 118 ? 4.601 0.147 11.727 1.00 74.75 118 GLY A O 1
ATOM 977 N N . GLY A 1 119 ? 4.319 1.430 9.900 1.00 73.88 119 GLY A N 1
ATOM 978 C CA . GLY A 1 119 ? 5.733 1.416 9.509 1.00 73.88 119 GLY A CA 1
ATOM 979 C C . GLY A 1 119 ? 6.239 0.007 9.179 1.00 73.88 119 GLY A C 1
ATOM 980 O O . GLY A 1 119 ? 7.399 -0.328 9.438 1.00 73.88 119 GLY A O 1
ATOM 981 N N . HIS A 1 120 ? 5.352 -0.862 8.688 1.00 73.44 120 HIS A N 1
ATOM 982 C CA . HIS A 1 120 ? 5.680 -2.250 8.377 1.00 73.44 120 HIS A CA 1
ATOM 983 C C . HIS A 1 120 ? 6.632 -2.348 7.177 1.00 73.44 120 HIS A C 1
ATOM 985 O O . HIS A 1 120 ? 6.750 -1.438 6.361 1.00 73.44 120 HIS A O 1
ATOM 991 N N . ARG A 1 121 ? 7.325 -3.483 7.043 1.00 70.81 121 ARG A N 1
ATOM 992 C CA . ARG A 1 121 ? 7.996 -3.820 5.780 1.00 70.81 121 ARG A CA 1
ATOM 993 C C . ARG A 1 121 ? 6.948 -4.413 4.833 1.00 70.81 121 ARG A C 1
ATOM 995 O O . ARG A 1 121 ? 6.131 -5.192 5.317 1.00 70.81 121 ARG A O 1
ATOM 1002 N N . PRO A 1 122 ? 6.995 -4.139 3.517 1.00 71.75 122 PRO A N 1
ATOM 1003 C CA . PRO A 1 122 ? 6.024 -4.703 2.576 1.00 71.75 122 PRO A CA 1
ATOM 1004 C C . PRO A 1 122 ? 5.895 -6.228 2.649 1.00 71.75 122 PRO A C 1
ATOM 1006 O O . PRO A 1 122 ? 4.783 -6.735 2.667 1.00 71.75 122 PRO A O 1
ATOM 1009 N N . SER A 1 123 ? 7.003 -6.950 2.837 1.00 69.00 123 SER A N 1
ATOM 1010 C CA . SER A 1 123 ? 6.985 -8.412 2.981 1.00 69.00 123 SER A CA 1
ATOM 1011 C C . SER A 1 123 ? 6.306 -8.925 4.255 1.00 69.00 123 SER A C 1
ATOM 1013 O O . SER A 1 123 ? 6.007 -10.107 4.346 1.00 69.00 123 SER A O 1
ATOM 1015 N N . CYS A 1 124 ? 6.056 -8.072 5.254 1.00 75.12 124 CYS A N 1
ATOM 1016 C CA . CYS A 1 124 ? 5.233 -8.447 6.407 1.00 75.12 124 CYS A CA 1
ATOM 1017 C C . CYS A 1 124 ? 3.729 -8.391 6.093 1.00 75.12 124 CYS A C 1
ATOM 1019 O O . CYS A 1 124 ? 2.940 -8.847 6.913 1.00 75.12 124 CYS A O 1
ATOM 1021 N N . LEU A 1 125 ? 3.342 -7.785 4.963 1.00 78.94 125 LEU A N 1
ATOM 1022 C CA . LEU A 1 125 ? 1.951 -7.524 4.586 1.00 78.94 125 LEU A CA 1
ATOM 1023 C C . LEU A 1 125 ? 1.456 -8.402 3.426 1.00 78.94 125 LEU A C 1
ATOM 1025 O O . LEU A 1 125 ? 0.267 -8.381 3.122 1.00 78.94 125 LEU A O 1
ATOM 1029 N N . GLU A 1 126 ? 2.350 -9.138 2.760 1.00 72.31 126 GLU A N 1
ATOM 1030 C CA . GLU A 1 126 ? 2.020 -9.961 1.584 1.00 72.31 126 GLU A CA 1
ATOM 1031 C C . GLU A 1 126 ? 1.082 -11.130 1.928 1.00 72.31 126 GLU A C 1
ATOM 1033 O O . GLU A 1 126 ? 0.193 -11.438 1.140 1.00 72.31 126 GLU A O 1
ATOM 1038 N N . ASP A 1 127 ? 1.216 -11.701 3.130 1.00 72.69 127 ASP A N 1
ATOM 1039 C CA . ASP A 1 127 ? 0.444 -12.865 3.592 1.00 72.69 127 ASP A CA 1
ATOM 1040 C C . ASP A 1 127 ? -0.477 -12.543 4.779 1.00 72.69 127 ASP A C 1
ATOM 1042 O O . ASP A 1 127 ? -0.785 -13.415 5.599 1.00 72.69 127 ASP A O 1
ATOM 1046 N N . THR A 1 128 ? -0.904 -11.284 4.927 1.00 74.19 128 THR A N 1
ATOM 1047 C CA . THR A 1 128 ? -1.768 -10.939 6.056 1.00 74.19 128 THR A CA 1
ATOM 1048 C C . THR A 1 128 ? -3.152 -11.559 5.897 1.00 74.19 128 THR A C 1
ATOM 1050 O O . THR A 1 128 ? -3.866 -11.330 4.923 1.00 74.19 128 THR A O 1
ATOM 1053 N N . LEU A 1 129 ? -3.563 -12.320 6.905 1.00 78.25 129 LEU A N 1
ATOM 1054 C CA . LEU A 1 129 ? -4.854 -12.989 6.961 1.00 78.25 129 LEU A CA 1
ATOM 1055 C C . LEU A 1 129 ? -5.860 -12.178 7.777 1.00 78.25 129 LEU A C 1
ATOM 1057 O O . LEU A 1 129 ? -5.504 -11.553 8.773 1.00 78.25 129 LEU A O 1
ATOM 1061 N N . TYR A 1 130 ? -7.150 -12.305 7.454 1.00 77.12 130 TYR A N 1
ATOM 1062 C CA . TYR A 1 130 ? -8.233 -11.665 8.217 1.00 77.12 130 TYR A CA 1
ATOM 1063 C C . TYR A 1 130 ? -8.180 -11.954 9.723 1.00 77.12 130 TYR A C 1
ATOM 1065 O O . TYR A 1 130 ? -8.457 -11.066 10.519 1.00 77.12 130 TYR A O 1
ATOM 1073 N N . ARG A 1 131 ? -7.750 -13.157 10.131 1.00 81.31 131 ARG A N 1
ATOM 1074 C CA . ARG A 1 131 ? -7.600 -13.535 11.551 1.00 81.31 131 ARG A CA 1
ATOM 1075 C C . ARG A 1 131 ? -6.594 -12.679 12.332 1.00 81.31 131 ARG A C 1
ATOM 1077 O O . ARG A 1 131 ? -6.557 -12.755 13.553 1.00 81.31 131 ARG A O 1
ATOM 1084 N N . GLN A 1 132 ? -5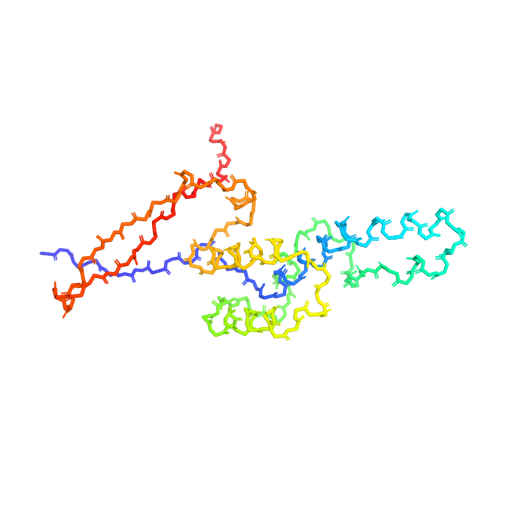.740 -11.929 11.639 1.00 80.44 132 GLN A N 1
ATOM 1085 C CA . GLN A 1 132 ? -4.772 -11.020 12.249 1.00 80.44 132 GLN A CA 1
ATOM 1086 C C . GLN A 1 132 ? -5.376 -9.644 12.542 1.00 80.44 132 GLN A C 1
ATOM 1088 O O . GLN A 1 132 ? -4.736 -8.847 13.223 1.00 80.44 132 GLN A O 1
ATOM 1093 N N . TYR A 1 133 ? -6.596 -9.373 12.079 1.00 81.88 133 TYR A N 1
ATOM 1094 C CA . TYR A 1 133 ? -7.320 -8.144 12.363 1.00 81.88 133 TYR A CA 1
ATOM 1095 C C . TYR A 1 133 ? -8.447 -8.414 13.356 1.00 81.88 133 TYR A C 1
ATOM 1097 O O . TYR A 1 133 ? -9.298 -9.276 13.142 1.00 81.88 133 TYR A O 1
ATOM 1105 N N . THR A 1 134 ? -8.478 -7.627 14.425 1.00 83.44 134 THR A N 1
ATOM 1106 C CA . THR A 1 134 ? -9.567 -7.626 15.400 1.00 83.44 134 THR A CA 1
ATOM 1107 C C . THR A 1 134 ? -10.313 -6.309 15.295 1.00 83.44 134 THR A C 1
ATOM 1109 O O . THR A 1 134 ? -9.712 -5.241 15.409 1.00 83.44 134 THR A O 1
ATOM 1112 N N . ILE A 1 135 ? -11.629 -6.373 15.105 1.00 83.94 135 ILE A N 1
ATOM 1113 C CA . ILE A 1 135 ? -12.495 -5.195 15.152 1.00 83.94 135 ILE A CA 1
ATOM 1114 C C . ILE A 1 135 ? -13.115 -5.127 16.543 1.00 83.94 135 ILE A C 1
ATOM 1116 O O . ILE A 1 135 ? -13.827 -6.038 16.958 1.00 83.94 135 ILE A O 1
ATOM 1120 N N . ALA A 1 136 ? -12.849 -4.040 17.258 1.00 81.38 136 ALA A N 1
ATOM 1121 C CA . ALA A 1 136 ? -13.469 -3.736 18.537 1.00 81.38 136 ALA A CA 1
ATOM 1122 C C . ALA A 1 136 ? -14.382 -2.519 18.381 1.00 81.38 136 ALA A C 1
ATOM 1124 O O . ALA A 1 136 ? -13.977 -1.498 17.829 1.00 81.38 136 ALA A O 1
ATOM 1125 N N . ILE A 1 137 ? -15.609 -2.599 18.889 1.00 85.81 137 ILE A N 1
ATOM 1126 C CA . ILE A 1 137 ? -16.485 -1.431 19.003 1.00 85.81 137 ILE A CA 1
ATOM 1127 C C . ILE A 1 137 ? -16.266 -0.851 20.392 1.00 85.81 137 ILE A C 1
ATOM 1129 O O . ILE A 1 137 ? -16.570 -1.502 21.390 1.00 85.81 137 ILE A O 1
ATOM 1133 N N . ILE A 1 138 ? -15.732 0.365 20.461 1.00 82.62 138 ILE A N 1
ATOM 1134 C CA . ILE A 1 138 ? -15.497 1.045 21.736 1.00 82.62 138 ILE A CA 1
ATOM 1135 C C . ILE A 1 138 ? -16.392 2.274 21.865 1.00 82.62 138 ILE A C 1
ATOM 1137 O O . ILE A 1 138 ? -16.777 2.880 20.863 1.00 82.62 138 ILE A O 1
ATOM 1141 N N . ARG A 1 139 ? -16.710 2.672 23.100 1.00 87.06 139 ARG A N 1
ATOM 1142 C CA . ARG A 1 139 ? -17.308 3.989 23.352 1.00 87.06 139 ARG A CA 1
ATOM 1143 C C . ARG A 1 139 ? -16.254 5.066 23.143 1.00 87.06 139 ARG A C 1
ATOM 1145 O O . ARG A 1 139 ? -15.095 4.876 23.508 1.00 87.06 139 ARG A O 1
ATOM 1152 N N . ASP A 1 140 ? -16.653 6.173 22.533 1.00 81.00 140 ASP A N 1
ATOM 1153 C CA . ASP A 1 140 ? -15.775 7.321 22.373 1.00 81.00 140 ASP A CA 1
ATOM 1154 C C . ASP A 1 140 ? -15.415 7.866 23.770 1.00 81.00 140 ASP A C 1
ATOM 1156 O O . ASP A 1 140 ? -16.321 8.221 24.530 1.00 81.00 140 ASP A O 1
ATOM 1160 N N . PRO A 1 141 ? -14.120 7.924 24.136 1.00 81.69 141 PRO A N 1
ATOM 1161 C CA . PRO A 1 141 ? -13.699 8.420 25.444 1.00 81.69 141 PRO A CA 1
ATOM 1162 C C . PRO A 1 141 ? -14.115 9.875 25.694 1.00 81.69 141 PRO A C 1
ATOM 1164 O O . PRO A 1 141 ? -14.279 10.265 26.845 1.00 81.69 141 PRO A O 1
ATOM 1167 N N . ASN A 1 142 ? -14.336 10.658 24.634 1.00 86.50 142 ASN A N 1
ATOM 1168 C CA . ASN A 1 142 ? -14.769 12.051 24.724 1.00 86.50 142 ASN A CA 1
ATOM 1169 C C . ASN A 1 142 ? -16.294 12.207 24.614 1.00 86.50 142 ASN A C 1
ATOM 1171 O O . ASN A 1 142 ? -16.825 13.280 24.895 1.00 86.50 142 ASN A O 1
ATOM 1175 N N . ASN A 1 143 ? -17.015 11.162 24.190 1.00 87.06 143 ASN A N 1
ATOM 1176 C CA . ASN A 1 143 ? -18.472 11.172 24.106 1.00 87.06 143 ASN A CA 1
ATOM 1177 C C . ASN A 1 143 ? -19.062 9.766 24.345 1.00 87.06 143 ASN A C 1
ATOM 1179 O O . ASN A 1 143 ? -19.252 9.001 23.398 1.00 87.06 143 ASN A O 1
ATOM 1183 N N . PRO A 1 144 ? -19.462 9.440 25.586 1.00 85.19 144 PRO A N 1
ATOM 1184 C CA . PRO A 1 144 ? -19.930 8.103 25.958 1.00 85.19 144 PRO A CA 1
ATOM 1185 C C . PRO A 1 144 ? -21.201 7.626 25.241 1.00 85.19 144 PRO A C 1
ATOM 1187 O O . PRO A 1 144 ? -21.513 6.436 25.287 1.00 85.19 144 PRO A O 1
ATOM 1190 N N . THR A 1 145 ? -21.948 8.537 24.604 1.00 89.50 145 THR A N 1
ATOM 1191 C CA . THR A 1 145 ? -23.151 8.209 23.816 1.00 89.50 145 THR A CA 1
ATOM 1192 C C . THR A 1 145 ? -22.819 7.737 22.402 1.00 89.50 145 THR A C 1
ATOM 1194 O O . THR A 1 145 ? -23.673 7.181 21.715 1.00 89.50 145 THR A O 1
ATOM 1197 N N . ARG A 1 146 ? -21.570 7.927 21.962 1.00 87.12 146 ARG A N 1
ATOM 1198 C CA . ARG A 1 146 ? -21.082 7.503 20.654 1.00 87.12 146 ARG A CA 1
ATOM 1199 C C . ARG A 1 146 ? -20.226 6.255 20.790 1.00 87.12 146 ARG A C 1
ATOM 1201 O O . ARG A 1 146 ? -19.398 6.133 21.690 1.00 87.12 146 ARG A O 1
ATOM 1208 N N . THR A 1 147 ? -20.407 5.335 19.854 1.00 87.62 147 THR A N 1
ATOM 1209 C CA . THR A 1 147 ? -19.508 4.198 19.661 1.00 87.62 147 THR A CA 1
ATOM 1210 C C . THR A 1 147 ? -18.757 4.368 18.351 1.00 87.62 147 THR A C 1
ATOM 1212 O O . THR A 1 147 ? -19.266 4.968 17.403 1.00 87.62 147 THR A O 1
ATOM 1215 N N . ARG A 1 148 ? -17.523 3.870 18.304 1.00 81.44 148 ARG A N 1
ATOM 1216 C CA . ARG A 1 148 ? -16.709 3.852 17.092 1.00 81.44 148 ARG A CA 1
ATOM 1217 C C . ARG A 1 148 ? -16.019 2.499 16.935 1.00 81.44 148 ARG A C 1
ATOM 1219 O O . ARG A 1 148 ? -15.538 1.950 17.931 1.00 81.44 148 ARG A O 1
ATOM 1226 N N . PRO A 1 149 ? -15.949 1.960 15.710 1.00 82.00 149 PRO A N 1
ATOM 1227 C CA . PRO A 1 149 ? -15.123 0.800 15.438 1.00 82.00 149 PRO A CA 1
ATOM 1228 C C . PRO A 1 149 ? -13.644 1.197 15.504 1.00 82.00 149 PRO A C 1
ATOM 1230 O O . PRO A 1 149 ? -13.239 2.258 15.026 1.00 82.00 149 PRO A O 1
ATOM 1233 N N . ILE A 1 150 ? -12.836 0.326 16.090 1.00 80.00 150 ILE A N 1
ATOM 1234 C CA . ILE A 1 150 ? -11.381 0.363 16.042 1.00 80.00 150 ILE A CA 1
ATOM 1235 C C . ILE A 1 150 ? -10.911 -0.961 15.473 1.00 80.00 150 ILE A C 1
ATOM 1237 O O . ILE A 1 150 ? -11.382 -2.024 15.874 1.00 80.00 150 ILE A O 1
ATOM 1241 N N . VAL A 1 151 ? -9.964 -0.881 14.548 1.00 79.81 151 VAL A N 1
ATOM 1242 C CA . VAL A 1 151 ? -9.275 -2.045 14.002 1.00 79.81 151 VAL A CA 1
ATOM 1243 C C . VAL A 1 151 ? -7.925 -2.164 14.693 1.00 79.81 151 VAL A C 1
ATOM 1245 O O . VAL A 1 151 ? -7.165 -1.199 14.758 1.00 79.81 151 VAL A O 1
ATOM 1248 N N . ILE A 1 152 ? -7.640 -3.349 15.217 1.00 82.38 152 ILE A N 1
ATOM 1249 C CA . ILE A 1 152 ? -6.355 -3.717 15.801 1.00 82.38 152 ILE A CA 1
ATOM 1250 C C . ILE A 1 152 ? -5.717 -4.733 14.858 1.00 82.38 152 ILE A C 1
ATOM 1252 O O . ILE A 1 152 ? -6.285 -5.800 14.632 1.00 82.38 152 ILE A O 1
ATOM 1256 N N . ALA A 1 153 ? -4.552 -4.399 14.308 1.00 81.69 153 ALA A N 1
ATOM 1257 C CA . ALA A 1 153 ? -3.812 -5.258 13.391 1.00 81.69 153 ALA A CA 1
ATOM 1258 C C . ALA A 1 153 ? -2.638 -5.939 14.112 1.00 81.69 153 ALA A C 1
ATOM 1260 O O . ALA A 1 153 ? -1.744 -5.275 14.637 1.00 81.69 153 ALA A O 1
ATOM 1261 N N . ASN A 1 154 ? -2.622 -7.272 14.113 1.00 83.69 154 ASN A N 1
ATOM 1262 C CA . ASN A 1 154 ? -1.571 -8.108 14.693 1.00 83.69 154 ASN A CA 1
ATOM 1263 C C . ASN A 1 154 ? -0.669 -8.664 13.581 1.00 83.69 154 ASN A C 1
ATOM 1265 O O . ASN A 1 154 ? -0.748 -9.832 13.184 1.00 83.69 154 ASN A O 1
ATOM 1269 N N . ILE A 1 155 ? 0.180 -7.788 13.042 1.00 80.81 155 ILE A N 1
ATOM 1270 C CA . ILE A 1 155 ? 1.078 -8.111 11.931 1.00 80.81 155 ILE A CA 1
ATOM 1271 C C . ILE A 1 155 ? 2.390 -8.686 12.465 1.00 80.81 155 ILE A C 1
ATOM 1273 O O . ILE A 1 155 ? 3.150 -8.009 13.165 1.00 80.81 155 ILE A O 1
ATOM 1277 N N . ASN A 1 156 ? 2.684 -9.931 12.093 1.00 75.56 156 ASN A N 1
ATOM 1278 C CA . ASN A 1 156 ? 3.944 -10.572 12.445 1.00 75.56 156 ASN A CA 1
ATOM 1279 C C . ASN A 1 156 ? 5.111 -9.893 11.720 1.00 75.56 156 ASN A C 1
ATOM 1281 O O . ASN A 1 156 ? 5.040 -9.561 10.538 1.00 75.56 156 ASN A O 1
ATOM 1285 N N . ARG A 1 157 ? 6.218 -9.688 12.436 1.00 67.94 157 ARG A N 1
ATOM 1286 C CA . ARG A 1 157 ? 7.452 -9.174 11.841 1.00 67.94 157 ARG A CA 1
ATOM 1287 C C . ARG A 1 157 ? 8.316 -10.338 11.379 1.00 67.94 157 ARG A C 1
ATOM 1289 O O . ARG A 1 157 ? 8.662 -11.195 12.185 1.00 67.94 157 ARG A O 1
ATOM 1296 N N . ASN A 1 158 ? 8.780 -10.274 10.136 1.00 61.28 158 ASN A N 1
ATOM 1297 C CA . ASN A 1 158 ? 9.897 -11.086 9.659 1.00 61.28 158 ASN A CA 1
ATOM 1298 C C . ASN A 1 158 ? 11.201 -10.552 10.281 1.00 61.28 158 ASN A C 1
ATOM 1300 O O . ASN A 1 158 ? 11.981 -9.862 9.621 1.00 61.28 158 ASN A O 1
ATOM 1304 N N . LYS A 1 159 ? 11.416 -10.772 11.583 1.00 53.69 159 LYS A N 1
ATOM 1305 C CA . LYS A 1 159 ? 12.763 -10.687 12.155 1.00 53.69 159 LYS A CA 1
ATOM 1306 C C . LYS A 1 159 ? 13.434 -12.044 11.964 1.00 53.69 159 LYS A C 1
ATOM 1308 O O . LYS A 1 159 ? 12.832 -13.085 12.202 1.00 53.69 159 LYS A O 1
ATOM 1313 N N . ILE A 1 160 ? 14.662 -11.980 11.463 1.00 49.47 160 ILE A N 1
ATOM 1314 C CA . ILE A 1 160 ? 15.597 -13.090 11.283 1.00 49.47 160 ILE A CA 1
ATOM 1315 C C . ILE A 1 160 ? 15.628 -13.905 12.586 1.00 49.47 160 ILE A C 1
ATOM 1317 O O . ILE A 1 160 ? 15.674 -13.303 13.659 1.00 49.47 160 ILE A O 1
ATOM 1321 N N . LYS A 1 161 ? 15.559 -15.243 12.490 1.00 38.06 161 LYS A N 1
ATOM 1322 C CA . LYS A 1 161 ? 15.813 -16.141 13.627 1.00 38.06 161 LYS A CA 1
ATOM 1323 C C . LYS A 1 161 ? 17.129 -15.715 14.277 1.00 38.06 161 LYS A C 1
ATOM 1325 O O . LYS A 1 161 ? 18.134 -15.645 13.577 1.00 38.06 161 LYS A O 1
ATOM 1330 N N . GLU A 1 162 ? 17.111 -15.425 15.571 1.00 41.12 162 GLU A N 1
ATOM 1331 C CA . GLU A 1 162 ? 18.344 -15.349 16.351 1.00 41.12 162 GLU A CA 1
ATOM 1332 C C . GLU A 1 162 ? 19.009 -16.731 16.250 1.00 41.12 162 GLU A C 1
ATOM 1334 O O . GLU A 1 162 ? 18.438 -17.732 16.685 1.00 41.12 162 GLU A O 1
ATOM 1339 N N . THR A 1 163 ? 20.125 -16.792 15.522 1.00 38.16 163 THR A N 1
ATOM 1340 C CA . THR A 1 163 ? 21.109 -17.880 15.601 1.00 38.16 163 THR A CA 1
ATOM 1341 C C . THR A 1 163 ? 21.893 -17.760 16.886 1.00 38.16 163 THR A C 1
ATOM 1343 O O . THR A 1 163 ? 22.298 -16.610 17.178 1.00 38.16 163 THR A O 1
#

Foldseek 3Di:
DDDDDPDPDLPDADDPVNVVVVVLVCCCVPPLVVVLVVCVVVVNNVVSVVSDDDDDDDDPDPDPPVVVVVPDPDDRDHQDPVNLVVVLVCCVVVVVVDPDDPVVSVLVNVLSVCCNPVVADSVLSPPFDPVQKDWDWAQDPVHNVDIDIDIDGNGDHPDDPDD

pLDDT: mean 70.01, std 16.22, range [37.03, 94.31]

Organism: NCBI:txid1126955

Secondary structure (DSSP, 8-state):
---------------HHHHHHHHHHHHIIIIIHHHHHHHHHTT-HHHHHTT-------S---S-HHHHHHTSS----PPPHHHHHHHHHHHHHTGGGS---HHHHHHHHHHHHHHHHH---GGGTTT--GGGEEEEEEEETTEEEEEEEEEEE-PPP-PPP--